Protein AF-A0A7J4GE39-F1 (afdb_monomer)

Radius of gyration: 19.34 Å; Cα contacts (8 Å, |Δi|>4): 29; chains: 1; bounding box: 30×18×70 Å

pLDDT: mean 72.91, std 15.58, range [44.09, 91.5]

Foldseek 3Di:
DDQVPPDLVVLLVVCVVVVHDSDDDSVVSRVVCCCVVVPPPDDDDDDDDDDDPPDDDPDDDDDDPDD

Sequence (67 aa):
MDYDDLTVAELKDLLRAASLPVSGKKAELIVRLTEAGDDSPAEEAAEADLDEAIDDVDADIDEAVGS

Solvent-accessible surface area (backbone atoms only — not comparable to full-atom values): 4790 Å² total; per-residue (Å²): 131,81,56,84,83,53,51,68,67,56,46,34,50,54,26,51,75,67,74,41,80,69,76,76,53,64,68,56,44,35,50,52,53,44,57,69,71,59,67,71,89,76,82,88,78,87,80,83,87,85,80,86,87,87,77,90,90,87,75,87,85,93,81,82,94,80,132

Nearest PDB structures (foldseek):
  4uzw-assembly1_A  TM=7.725E-01  e=4.044E-02  Saccharomyces cerevisiae
  2do1-assembly1_A  TM=7.753E-01  e=7.911E-02  Homo sapiens
  2kw9-assembly1_A  TM=7.215E-01  e=4.946E-02  Homo sapiens
  2do5-assembly1_A  TM=8.347E-01  e=2.266E+00  Homo sapiens

Secondary structure (DSSP, 8-state):
--GGGS-HHHHHHHHHHTT----S-HHHHHHHHHHHHS-----------------SSS---------

Structure (mmCIF, N/CA/C/O backbone):
data_AF-A0A7J4GE39-F1
#
_entry.id   AF-A0A7J4GE39-F1
#
loop_
_atom_site.group_PDB
_atom_site.id
_atom_site.type_symbol
_atom_site.label_atom_id
_atom_site.label_alt_id
_atom_site.label_comp_id
_atom_site.label_asym_id
_atom_site.label_entity_id
_atom_site.label_seq_id
_atom_site.pdbx_PDB_ins_code
_atom_site.Cartn_x
_atom_site.Cartn_y
_atom_site.Cartn_z
_atom_site.occupancy
_atom_site.B_iso_or_equiv
_atom_site.auth_seq_id
_atom_site.auth_comp_id
_atom_site.auth_asym_id
_atom_site.auth_atom_id
_atom_site.pdbx_PDB_model_num
ATOM 1 N N . MET A 1 1 ? 12.101 -4.210 7.785 1.00 63.47 1 MET A N 1
ATOM 2 C CA . MET A 1 1 ? 12.214 -4.394 6.323 1.00 63.47 1 MET A CA 1
ATOM 3 C C . MET A 1 1 ? 12.093 -3.005 5.722 1.00 63.47 1 MET A C 1
ATOM 5 O O . MET A 1 1 ? 11.091 -2.359 5.992 1.00 63.47 1 MET A O 1
ATOM 9 N N . ASP A 1 2 ? 13.109 -2.509 5.017 1.00 78.50 2 ASP A N 1
ATOM 10 C CA . ASP A 1 2 ? 13.107 -1.135 4.496 1.00 78.50 2 ASP A CA 1
ATOM 11 C C . ASP A 1 2 ? 12.484 -1.105 3.097 1.00 78.50 2 ASP A C 1
ATOM 13 O O . ASP A 1 2 ? 13.124 -1.389 2.088 1.00 78.50 2 ASP A O 1
ATOM 17 N N . TYR A 1 3 ? 11.190 -0.802 3.037 1.00 86.00 3 TYR A N 1
ATOM 18 C CA . TYR A 1 3 ? 10.448 -0.692 1.778 1.00 86.00 3 TYR A CA 1
ATOM 19 C C . TYR A 1 3 ? 10.702 0.645 1.049 1.00 86.00 3 TYR A C 1
ATOM 21 O O . TYR A 1 3 ? 10.283 0.823 -0.095 1.00 86.00 3 TYR A O 1
ATOM 29 N N . ASP A 1 4 ? 11.402 1.590 1.682 1.00 85.69 4 ASP A N 1
ATOM 30 C CA . ASP A 1 4 ? 11.728 2.902 1.108 1.00 85.69 4 ASP A CA 1
ATOM 31 C C . ASP A 1 4 ? 12.675 2.819 -0.100 1.00 85.69 4 ASP A C 1
ATOM 33 O O . ASP A 1 4 ? 12.566 3.625 -1.030 1.00 85.69 4 ASP A O 1
ATOM 37 N N . ASP A 1 5 ? 13.534 1.801 -0.151 1.00 87.56 5 ASP A N 1
ATOM 38 C CA . ASP A 1 5 ? 14.447 1.551 -1.272 1.00 87.56 5 ASP A CA 1
ATOM 39 C C . ASP A 1 5 ? 13.764 0.901 -2.485 1.00 87.56 5 ASP A C 1
ATOM 41 O O . ASP A 1 5 ? 14.300 0.936 -3.594 1.00 87.56 5 ASP A O 1
ATOM 45 N N . LEU A 1 6 ? 12.557 0.353 -2.312 1.00 88.25 6 LEU A N 1
ATOM 46 C CA . LEU A 1 6 ? 11.815 -0.277 -3.399 1.00 88.25 6 LEU A CA 1
ATOM 47 C C . LEU A 1 6 ? 11.123 0.756 -4.289 1.00 88.25 6 LEU A C 1
ATOM 49 O O . LEU A 1 6 ? 10.731 1.861 -3.881 1.00 88.25 6 LEU A O 1
ATOM 53 N N . THR A 1 7 ? 10.932 0.382 -5.548 1.00 89.81 7 THR A N 1
ATOM 54 C CA . THR A 1 7 ? 10.165 1.194 -6.488 1.00 89.81 7 THR A CA 1
ATOM 55 C C . THR A 1 7 ? 8.666 1.086 -6.217 1.00 89.81 7 THR A C 1
ATOM 57 O O . THR A 1 7 ? 8.169 0.107 -5.668 1.00 89.81 7 THR A O 1
ATOM 60 N N . VAL A 1 8 ? 7.894 2.083 -6.663 1.00 88.19 8 VAL A N 1
ATOM 61 C CA . VAL A 1 8 ? 6.422 2.036 -6.575 1.00 88.19 8 VAL A CA 1
ATOM 62 C C . VAL A 1 8 ? 5.858 0.790 -7.268 1.00 88.19 8 VAL A C 1
ATOM 64 O O . VAL A 1 8 ? 4.835 0.277 -6.836 1.00 88.19 8 VAL A O 1
ATOM 67 N N . ALA A 1 9 ? 6.511 0.294 -8.323 1.00 89.81 9 ALA A N 1
ATOM 68 C CA . ALA A 1 9 ? 6.101 -0.930 -9.002 1.00 89.81 9 ALA A CA 1
ATOM 69 C C . ALA A 1 9 ? 6.261 -2.163 -8.099 1.00 89.81 9 ALA A C 1
ATOM 71 O O . ALA A 1 9 ? 5.304 -2.912 -7.938 1.00 89.81 9 ALA A O 1
ATOM 72 N N . GLU A 1 10 ? 7.419 -2.322 -7.457 1.00 90.62 10 GLU A N 1
ATOM 73 C CA . GLU A 1 10 ? 7.691 -3.436 -6.537 1.00 90.62 10 GLU A CA 1
ATOM 74 C C . GLU A 1 10 ? 6.792 -3.388 -5.298 1.00 90.62 10 GLU A C 1
ATOM 76 O O . GLU A 1 10 ? 6.216 -4.400 -4.912 1.00 90.62 10 GLU A O 1
ATOM 81 N N . LEU A 1 11 ? 6.585 -2.200 -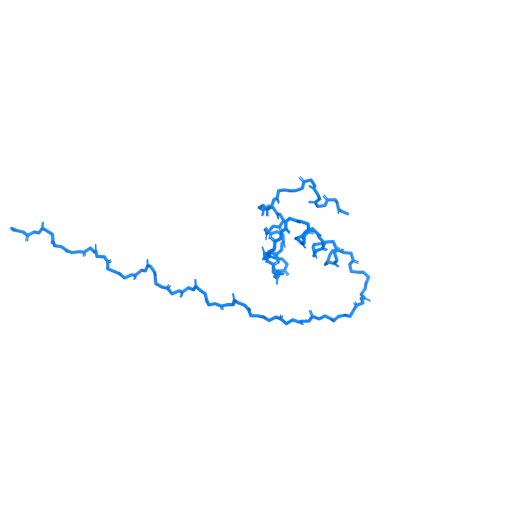4.721 1.00 90.75 11 LEU A N 1
ATOM 82 C CA . LEU A 1 11 ? 5.668 -2.019 -3.592 1.00 90.75 11 LEU A CA 1
ATOM 83 C C . LEU A 1 11 ? 4.233 -2.412 -3.956 1.00 90.75 11 LEU A C 1
ATOM 85 O O . LEU A 1 11 ? 3.532 -3.040 -3.166 1.00 90.75 11 LEU A O 1
ATOM 89 N N . LYS A 1 12 ? 3.788 -2.064 -5.167 1.00 89.44 12 LYS A N 1
ATOM 90 C CA . LYS A 1 12 ? 2.465 -2.460 -5.658 1.00 89.44 12 LYS A CA 1
ATOM 91 C C . LYS A 1 12 ? 2.367 -3.961 -5.899 1.00 89.44 12 LYS A C 1
ATOM 93 O O . LYS A 1 12 ? 1.309 -4.529 -5.654 1.00 89.44 12 LYS A O 1
ATOM 98 N N . ASP A 1 13 ? 3.430 -4.592 -6.380 1.00 91.50 13 ASP A N 1
ATOM 99 C CA . ASP A 1 13 ? 3.453 -6.037 -6.601 1.00 91.50 13 ASP A CA 1
ATOM 100 C C . ASP A 1 13 ? 3.322 -6.801 -5.277 1.00 91.50 13 ASP A C 1
ATOM 102 O O . ASP A 1 13 ? 2.458 -7.664 -5.144 1.00 91.50 13 ASP A O 1
ATOM 106 N N . LEU A 1 14 ? 4.070 -6.379 -4.252 1.00 88.69 14 LEU A N 1
ATOM 107 C CA . LEU A 1 14 ? 3.977 -6.940 -2.902 1.00 88.69 14 LEU A CA 1
ATOM 108 C C . LEU A 1 14 ? 2.584 -6.752 -2.289 1.00 88.69 14 LEU A C 1
ATOM 110 O O . LEU A 1 14 ? 2.027 -7.687 -1.719 1.00 88.69 14 LEU A O 1
ATOM 114 N N . LEU A 1 15 ? 1.990 -5.567 -2.443 1.00 88.00 15 LEU A N 1
ATOM 115 C CA . LEU A 1 15 ? 0.630 -5.304 -1.971 1.00 88.00 15 LEU A CA 1
ATOM 116 C C . LEU A 1 15 ? -0.411 -6.135 -2.727 1.00 88.00 15 LEU A C 1
ATOM 118 O O . LEU A 1 15 ? -1.314 -6.666 -2.094 1.00 88.00 15 LEU A O 1
ATOM 122 N N . ARG A 1 16 ? -0.266 -6.326 -4.045 1.00 86.81 16 ARG A N 1
ATOM 123 C CA . ARG A 1 16 ? -1.123 -7.238 -4.826 1.00 86.81 16 ARG A CA 1
ATOM 124 C C . ARG A 1 16 ? -0.984 -8.681 -4.367 1.00 86.81 16 ARG A C 1
ATOM 126 O O . ARG A 1 16 ? -1.997 -9.349 -4.194 1.00 86.81 16 ARG A O 1
ATOM 133 N N . ALA A 1 17 ? 0.243 -9.148 -4.146 1.00 87.44 17 ALA A N 1
ATOM 134 C CA . ALA A 1 17 ? 0.511 -10.494 -3.647 1.00 87.44 17 ALA A CA 1
ATOM 135 C C . ALA A 1 17 ? -0.097 -10.716 -2.252 1.00 87.44 17 ALA A C 1
ATOM 137 O O . ALA A 1 17 ? -0.586 -11.803 -1.957 1.00 87.44 17 ALA A O 1
ATOM 138 N N . ALA A 1 18 ? -0.118 -9.670 -1.425 1.00 83.62 18 ALA A N 1
ATOM 139 C CA . ALA A 1 18 ? -0.761 -9.652 -0.117 1.00 83.62 18 ALA A CA 1
ATOM 140 C C . ALA A 1 18 ? -2.261 -9.276 -0.160 1.00 83.62 18 ALA A C 1
ATOM 142 O O . ALA A 1 18 ? -2.880 -9.123 0.889 1.00 83.62 18 ALA A O 1
ATOM 143 N N . SER A 1 19 ? -2.858 -9.130 -1.352 1.00 83.56 19 SER A N 1
ATOM 144 C CA . SER A 1 19 ? -4.260 -8.733 -1.563 1.00 83.56 19 SER A CA 1
ATOM 145 C C . SER A 1 19 ? -4.671 -7.418 -0.870 1.00 83.56 19 SER A C 1
ATOM 147 O O . SER A 1 19 ? -5.833 -7.216 -0.518 1.00 83.56 19 SER A O 1
ATOM 149 N N . LEU A 1 20 ? -3.713 -6.512 -0.685 1.00 84.12 20 LEU A N 1
ATOM 150 C CA . LEU A 1 20 ? -3.863 -5.193 -0.083 1.00 84.12 20 LEU A CA 1
ATOM 151 C C . LEU A 1 20 ? -4.032 -4.110 -1.167 1.00 84.12 20 LEU A C 1
AT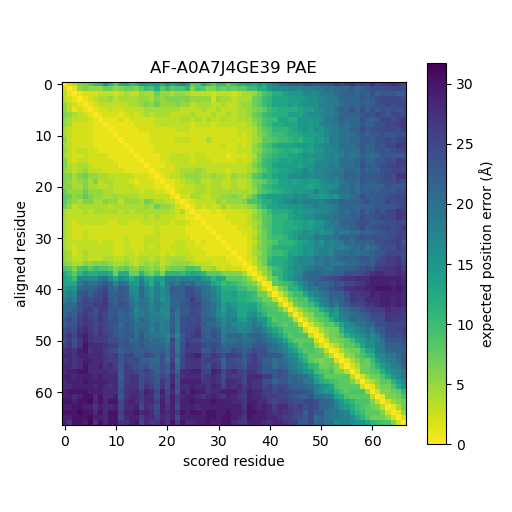OM 153 O O . LEU A 1 20 ? -3.511 -4.240 -2.281 1.00 84.12 20 LEU A O 1
ATOM 157 N N . PRO A 1 21 ? -4.703 -2.987 -0.858 1.00 83.44 21 PRO A N 1
ATOM 158 C CA . PRO A 1 21 ? -4.914 -1.923 -1.829 1.00 83.44 21 PRO A CA 1
ATOM 159 C C . PRO A 1 21 ? -3.591 -1.291 -2.288 1.00 83.44 21 PRO A C 1
ATOM 161 O O . PRO A 1 21 ? -2.820 -0.742 -1.497 1.00 83.44 21 PRO A O 1
ATOM 164 N N . VAL A 1 22 ? -3.376 -1.316 -3.608 1.00 88.12 22 VAL A N 1
ATOM 165 C CA . VAL A 1 22 ? -2.258 -0.660 -4.321 1.00 88.12 22 VAL A CA 1
ATOM 166 C C . VAL A 1 22 ? -2.512 0.809 -4.663 1.00 88.12 22 VAL A C 1
ATOM 168 O O . VAL A 1 22 ? -1.743 1.449 -5.392 1.00 88.12 22 VAL A O 1
ATOM 171 N N . SER A 1 23 ? -3.620 1.330 -4.153 1.00 82.31 23 SER A N 1
ATOM 172 C CA . SER A 1 23 ? -4.083 2.700 -4.296 1.00 82.31 23 SER A CA 1
ATOM 173 C C . SER A 1 23 ? -3.358 3.591 -3.285 1.00 82.31 23 SER A C 1
ATOM 175 O O . SER A 1 23 ? -3.269 3.245 -2.106 1.00 82.31 23 SER A O 1
ATOM 177 N N . GLY A 1 24 ? -2.844 4.739 -3.733 1.00 82.69 24 GLY A N 1
ATOM 178 C CA . GLY A 1 24 ? -2.201 5.729 -2.862 1.00 82.69 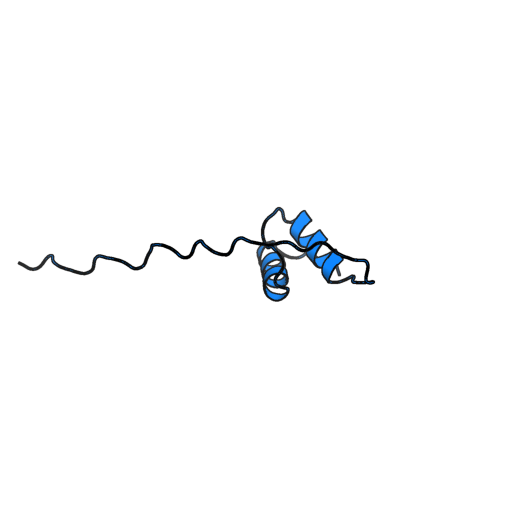24 GLY A CA 1
ATOM 179 C C . GLY A 1 24 ? -0.787 6.128 -3.290 1.00 82.69 24 GLY A C 1
ATOM 180 O O . GLY A 1 24 ? -0.302 5.776 -4.370 1.00 82.69 24 GLY A O 1
ATOM 181 N N . LYS A 1 25 ? -0.129 6.928 -2.445 1.00 88.31 25 LYS A N 1
ATOM 182 C CA . LYS A 1 25 ? 1.252 7.407 -2.655 1.00 88.31 25 LYS A CA 1
ATOM 183 C C . LYS A 1 25 ? 2.265 6.359 -2.193 1.00 88.31 25 LYS A C 1
ATOM 185 O O . LYS A 1 25 ? 1.949 5.542 -1.340 1.00 88.31 25 LYS A O 1
ATOM 190 N N . LYS A 1 26 ? 3.515 6.447 -2.675 1.00 87.56 26 LYS A N 1
ATOM 191 C CA . LYS A 1 26 ? 4.622 5.550 -2.277 1.00 87.56 26 LYS A CA 1
ATOM 192 C C . LYS A 1 26 ? 4.702 5.342 -0.756 1.00 87.56 26 LYS A C 1
ATOM 194 O O . LYS A 1 26 ? 4.777 4.207 -0.313 1.00 87.56 26 LYS A O 1
ATOM 199 N N . ALA A 1 27 ? 4.619 6.428 0.016 1.00 88.56 27 ALA A N 1
ATOM 200 C CA . ALA A 1 27 ? 4.656 6.377 1.477 1.00 88.56 27 ALA A CA 1
ATOM 201 C C . ALA A 1 27 ? 3.523 5.526 2.075 1.00 88.56 27 ALA A C 1
ATOM 203 O O . ALA A 1 27 ? 3.767 4.748 2.985 1.00 88.56 27 ALA A O 1
ATOM 204 N N . GLU A 1 28 ? 2.305 5.612 1.536 1.00 88.19 28 GLU A N 1
ATOM 205 C CA . GLU A 1 28 ? 1.181 4.801 2.021 1.00 88.19 28 GLU A CA 1
ATOM 206 C C . GLU A 1 28 ? 1.332 3.326 1.652 1.00 88.19 28 GLU A C 1
ATOM 208 O O . GLU A 1 28 ? 0.969 2.459 2.441 1.00 88.19 28 GLU A O 1
ATOM 213 N N . LEU A 1 29 ? 1.917 3.030 0.484 1.00 89.88 29 LEU A N 1
ATOM 214 C CA . LEU A 1 29 ? 2.232 1.653 0.098 1.00 89.88 29 LEU A CA 1
ATOM 215 C C . LEU A 1 29 ? 3.267 1.032 1.052 1.00 89.88 29 LEU A C 1
ATOM 217 O O . LEU A 1 29 ? 3.127 -0.124 1.440 1.00 89.88 29 LEU A O 1
ATOM 221 N N . ILE A 1 30 ? 4.279 1.811 1.449 1.00 89.62 30 ILE A N 1
ATOM 222 C CA . ILE A 1 30 ? 5.324 1.404 2.401 1.00 89.62 30 ILE A CA 1
ATOM 223 C C . ILE A 1 30 ? 4.740 1.162 3.787 1.00 89.62 30 ILE A C 1
ATOM 225 O O . ILE A 1 30 ? 4.991 0.110 4.367 1.00 89.62 30 ILE A O 1
ATOM 229 N N . VAL A 1 31 ? 3.960 2.113 4.308 1.00 87.88 31 VAL A N 1
ATOM 230 C CA . VAL A 1 31 ? 3.310 1.994 5.622 1.00 87.88 31 VAL A CA 1
ATOM 231 C C . VAL A 1 31 ? 2.453 0.736 5.653 1.00 87.88 31 VAL A C 1
ATOM 233 O O . VAL A 1 31 ? 2.650 -0.099 6.522 1.00 87.88 31 VAL A O 1
ATOM 236 N N . ARG A 1 32 ? 1.624 0.514 4.628 1.00 87.56 32 ARG A N 1
ATOM 237 C CA . ARG A 1 32 ? 0.770 -0.673 4.535 1.00 87.56 32 ARG A CA 1
ATOM 238 C C . ARG A 1 32 ? 1.552 -1.988 4.492 1.00 87.56 32 ARG A C 1
ATOM 240 O O . ARG A 1 32 ? 1.148 -2.942 5.141 1.00 87.56 32 ARG A O 1
ATOM 247 N N . LEU A 1 33 ? 2.666 -2.051 3.758 1.00 87.19 33 LEU A N 1
ATOM 248 C CA . LEU A 1 33 ? 3.547 -3.232 3.744 1.00 87.19 33 LEU A CA 1
ATOM 249 C C . LEU A 1 33 ? 4.301 -3.431 5.060 1.00 87.19 33 LEU A C 1
ATOM 251 O O . LEU A 1 33 ? 4.612 -4.562 5.430 1.00 87.19 33 LEU A O 1
ATOM 255 N N . THR A 1 34 ? 4.613 -2.337 5.748 1.00 86.25 34 THR A N 1
ATOM 256 C CA . THR A 1 34 ? 5.268 -2.361 7.056 1.00 86.25 34 THR A CA 1
ATOM 257 C C . THR A 1 34 ? 4.296 -2.869 8.100 1.00 86.25 34 THR A C 1
ATOM 259 O O . THR A 1 34 ? 4.612 -3.837 8.768 1.00 86.25 34 THR A O 1
ATOM 262 N N . GLU A 1 35 ? 3.090 -2.315 8.167 1.00 83.50 35 GLU A N 1
ATOM 263 C CA . GLU A 1 35 ? 2.040 -2.758 9.085 1.00 83.50 35 GLU A CA 1
ATOM 264 C C . GLU A 1 35 ? 1.596 -4.199 8.803 1.00 83.50 35 GLU A C 1
ATOM 266 O O . GLU A 1 35 ? 1.437 -4.976 9.735 1.00 83.50 35 GLU A O 1
ATOM 271 N N . ALA A 1 36 ? 1.476 -4.600 7.532 1.00 80.88 36 ALA A N 1
ATOM 272 C CA . ALA A 1 36 ? 1.119 -5.976 7.175 1.00 80.88 36 ALA A CA 1
ATOM 273 C C . ALA A 1 36 ? 2.250 -6.996 7.416 1.00 80.88 36 ALA A C 1
ATOM 275 O O . ALA A 1 36 ? 1.980 -8.179 7.611 1.00 80.88 36 ALA A O 1
ATOM 276 N N . GLY A 1 37 ? 3.517 -6.573 7.343 1.00 72.38 37 GLY A N 1
ATOM 277 C CA . GLY A 1 37 ? 4.686 -7.434 7.558 1.00 72.38 37 GLY A CA 1
ATOM 278 C C . GLY A 1 37 ? 5.203 -7.451 9.000 1.00 72.38 37 GLY A C 1
ATOM 279 O O . GLY A 1 37 ? 5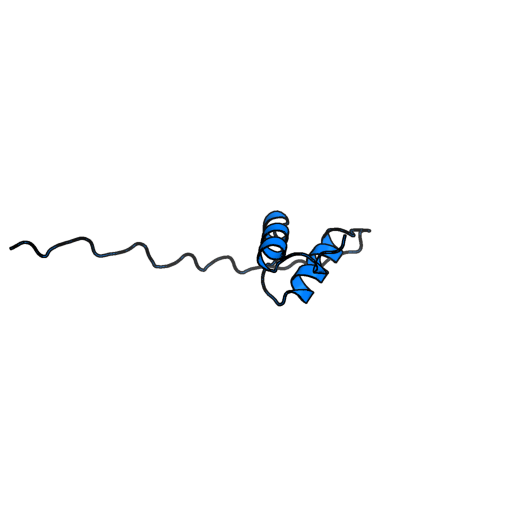.905 -8.388 9.376 1.00 72.38 37 GLY A O 1
ATOM 280 N N . ASP A 1 38 ? 4.863 -6.434 9.792 1.00 64.44 38 ASP A N 1
ATOM 281 C CA . ASP A 1 38 ? 5.234 -6.249 11.202 1.00 64.44 38 ASP A CA 1
ATOM 282 C C . ASP A 1 38 ? 4.067 -6.630 12.134 1.00 64.44 38 ASP A C 1
ATOM 284 O O . ASP A 1 38 ? 3.863 -6.016 13.178 1.00 64.44 38 ASP A O 1
ATOM 288 N N . ASP A 1 39 ? 3.283 -7.646 11.747 1.00 52.41 39 ASP A N 1
ATOM 289 C CA . ASP A 1 39 ? 2.159 -8.185 12.523 1.00 52.41 39 ASP A CA 1
ATOM 290 C C . ASP A 1 39 ? 2.654 -8.798 13.851 1.00 52.41 39 ASP A C 1
ATOM 292 O O . ASP A 1 39 ? 2.893 -9.997 14.003 1.00 52.41 39 ASP A O 1
ATOM 296 N N . SER A 1 40 ? 2.843 -7.932 14.842 1.00 44.09 40 SER A N 1
ATOM 297 C CA . SER A 1 40 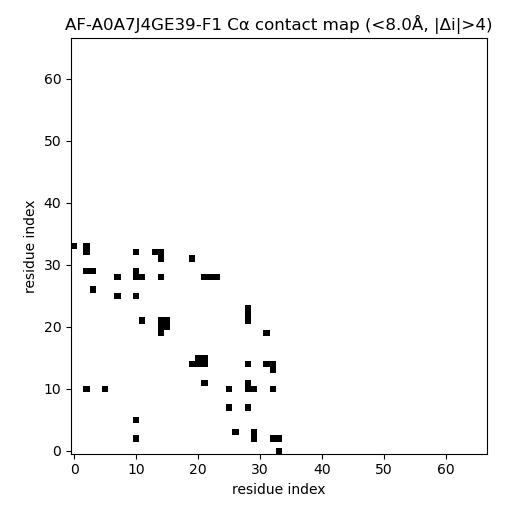? 2.368 -8.193 16.189 1.00 44.09 40 SER A CA 1
ATOM 298 C C . SER A 1 40 ? 0.870 -7.855 16.163 1.00 44.09 40 SER A C 1
ATOM 300 O O . SER A 1 40 ? 0.525 -6.701 15.913 1.00 44.09 40 SER A O 1
ATOM 302 N N . PRO A 1 41 ? -0.025 -8.830 16.382 1.00 50.28 41 PRO A N 1
ATOM 303 C CA . PRO A 1 41 ? -1.428 -8.720 16.007 1.00 50.28 41 PRO A CA 1
ATOM 304 C C . PRO A 1 41 ? -2.117 -7.670 16.875 1.00 50.28 41 PRO A C 1
ATOM 306 O O . PRO A 1 41 ? -2.199 -7.822 18.095 1.00 50.28 41 PRO A O 1
ATOM 309 N N . ALA A 1 42 ? -2.629 -6.615 16.253 1.00 48.50 42 ALA A N 1
ATOM 310 C CA . ALA A 1 42 ? -3.569 -5.699 16.884 1.00 48.50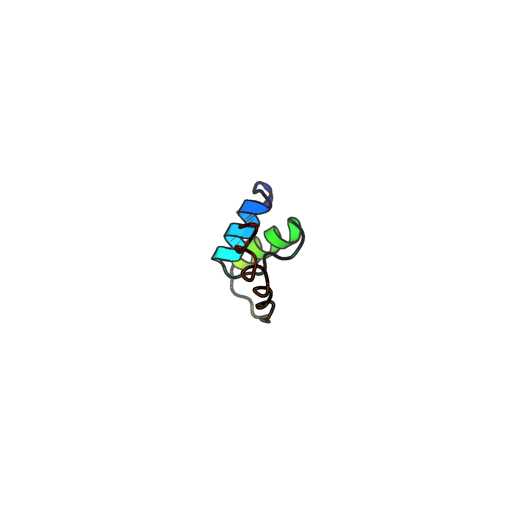 42 ALA A CA 1
ATOM 311 C C . ALA A 1 42 ? -4.595 -5.227 15.847 1.00 48.50 42 ALA A C 1
ATOM 313 O O . ALA A 1 42 ? -4.463 -4.166 15.252 1.00 48.50 42 ALA A O 1
ATOM 314 N N . GLU A 1 43 ? -5.586 -6.098 15.649 1.00 47.03 43 GLU A N 1
ATOM 315 C CA . GLU A 1 43 ? -7.005 -5.799 15.417 1.00 47.03 43 GLU A CA 1
ATOM 316 C C . GLU A 1 43 ? -7.388 -4.720 14.378 1.00 47.03 43 GLU A C 1
ATOM 318 O O . GLU A 1 43 ? -7.344 -3.519 14.619 1.00 47.03 43 GLU A O 1
ATOM 323 N N . GLU A 1 44 ? -7.950 -5.236 13.277 1.00 50.88 44 GLU A N 1
ATOM 324 C CA . GLU A 1 44 ? -9.212 -4.793 12.661 1.00 50.88 44 GLU A CA 1
ATOM 325 C C . GLU A 1 44 ? -9.305 -3.382 12.053 1.00 50.88 44 GLU A C 1
ATOM 327 O O . GLU A 1 44 ? -9.687 -2.411 12.699 1.00 50.88 44 GLU A O 1
ATOM 332 N N . ALA A 1 45 ? -9.188 -3.339 10.719 1.00 49.72 45 ALA A N 1
ATOM 333 C CA . ALA A 1 45 ? -10.255 -2.803 9.870 1.00 49.72 45 ALA A CA 1
ATOM 334 C C . ALA A 1 45 ? -10.166 -3.387 8.446 1.00 49.72 45 ALA A C 1
ATOM 336 O O . ALA A 1 45 ? -9.325 -2.996 7.635 1.00 49.72 45 ALA A O 1
ATOM 337 N N . ALA A 1 46 ? -11.081 -4.315 8.143 1.00 61.19 46 ALA A N 1
ATOM 338 C CA . ALA A 1 46 ? -11.641 -4.457 6.800 1.00 61.19 46 ALA A CA 1
ATOM 339 C C . ALA A 1 46 ? -12.217 -3.086 6.369 1.00 61.19 46 ALA A C 1
ATOM 341 O O . ALA A 1 46 ? -12.529 -2.253 7.213 1.00 61.19 46 ALA A O 1
ATOM 342 N N . GLU A 1 47 ? -12.302 -2.728 5.094 1.00 50.34 47 GLU A N 1
ATOM 343 C CA . GLU A 1 47 ? -13.418 -3.040 4.193 1.00 50.34 47 GLU A CA 1
ATOM 344 C C . GLU A 1 47 ? -13.022 -2.416 2.834 1.00 50.34 47 GLU A C 1
ATOM 346 O O . GLU A 1 47 ? -12.556 -1.281 2.779 1.00 50.34 47 GLU A O 1
ATOM 351 N N . ALA A 1 48 ? -12.904 -3.212 1.773 1.00 46.69 48 ALA A N 1
ATOM 352 C CA . ALA A 1 48 ? -13.954 -3.498 0.794 1.00 46.69 48 ALA A CA 1
ATOM 353 C C . ALA A 1 48 ? -13.889 -2.576 -0.441 1.00 46.69 48 ALA A C 1
ATOM 355 O O . ALA A 1 48 ? -13.865 -1.355 -0.334 1.00 46.69 48 ALA A O 1
ATOM 356 N N . ASP A 1 49 ? -13.930 -3.243 -1.595 1.00 50.56 49 ASP A N 1
ATOM 357 C CA . ASP A 1 49 ? -14.481 -2.769 -2.864 1.00 50.56 49 ASP A CA 1
ATOM 358 C C . ASP A 1 49 ? -13.682 -1.736 -3.678 1.00 50.56 49 ASP A C 1
ATOM 360 O O . ASP A 1 49 ? -13.638 -0.548 -3.377 1.00 50.56 49 ASP A O 1
ATOM 364 N N . L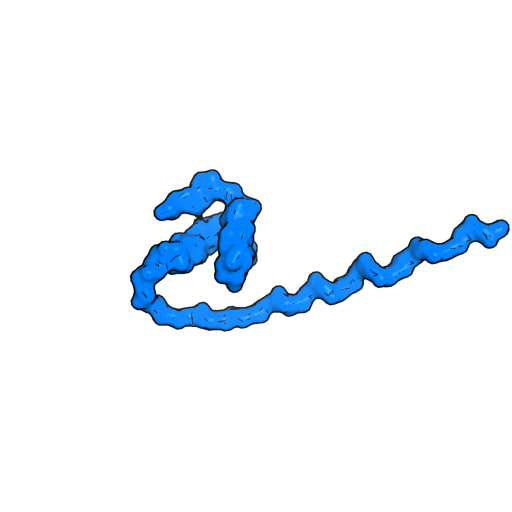EU A 1 50 ? -13.052 -2.234 -4.746 1.00 53.50 50 LEU A N 1
ATOM 365 C CA . LEU A 1 50 ? -13.156 -1.726 -6.122 1.00 53.50 50 LEU A CA 1
ATOM 366 C C . LEU A 1 50 ? -12.689 -2.871 -7.038 1.00 53.50 50 LEU A C 1
ATOM 368 O O . LEU A 1 50 ? -11.663 -2.801 -7.718 1.00 53.50 50 LEU A O 1
ATOM 372 N N . ASP A 1 51 ? -13.434 -3.975 -6.948 1.00 55.34 51 ASP A N 1
ATOM 373 C CA . ASP A 1 51 ? -13.712 -4.811 -8.112 1.00 55.34 51 ASP A CA 1
ATOM 374 C C . ASP A 1 51 ? -14.583 -3.952 -9.058 1.00 55.34 51 ASP A C 1
ATOM 376 O O . ASP A 1 51 ? -15.300 -3.072 -8.587 1.00 55.34 51 ASP A O 1
ATOM 380 N N . GLU A 1 52 ? -14.505 -4.174 -10.370 1.00 57.03 52 GLU A N 1
ATOM 381 C CA . GLU A 1 52 ? -15.315 -3.504 -11.411 1.00 57.03 52 GLU A CA 1
ATOM 382 C C . GLU A 1 52 ? -14.725 -2.248 -12.092 1.00 57.03 52 GLU A C 1
ATOM 384 O O . GLU A 1 52 ? -15.255 -1.139 -12.064 1.00 57.03 52 GLU A O 1
ATOM 389 N N . ALA A 1 53 ? -13.639 -2.466 -12.837 1.00 56.00 53 ALA A N 1
ATOM 390 C CA . ALA A 1 53 ? -13.438 -1.794 -14.126 1.00 56.00 53 ALA A CA 1
ATOM 391 C C . ALA A 1 53 ? -12.811 -2.780 -15.127 1.00 56.00 53 ALA A C 1
ATOM 393 O O . ALA A 1 53 ? -11.716 -2.567 -15.648 1.00 56.00 53 ALA A O 1
ATOM 394 N N . ILE A 1 54 ? -13.498 -3.905 -15.335 1.00 59.75 54 ILE A N 1
ATOM 395 C CA . ILE A 1 54 ? -13.326 -4.754 -16.516 1.00 59.75 54 ILE A CA 1
ATOM 396 C C . ILE A 1 54 ? -14.620 -4.618 -17.320 1.00 59.75 54 ILE A C 1
ATOM 398 O O . ILE A 1 54 ? -15.463 -5.503 -17.302 1.00 59.75 54 ILE A O 1
ATOM 402 N N . ASP A 1 55 ? -14.808 -3.471 -17.961 1.00 57.69 55 ASP A N 1
ATOM 403 C CA . ASP A 1 55 ? -15.875 -3.294 -18.940 1.00 57.69 55 ASP A CA 1
ATOM 404 C C . ASP A 1 55 ? -15.31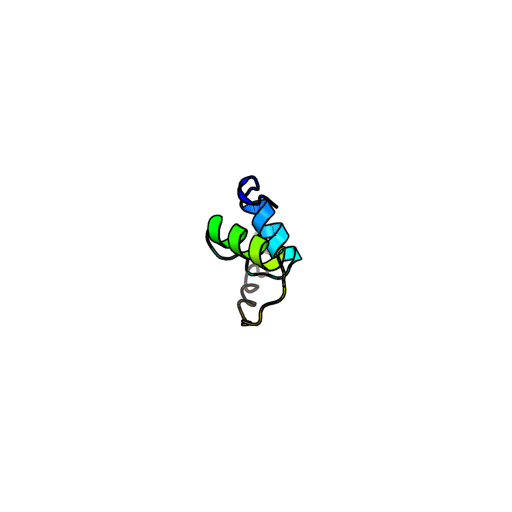8 -2.429 -20.078 1.00 57.69 55 ASP A C 1
ATOM 406 O O . ASP A 1 55 ? -14.824 -1.323 -19.848 1.00 57.69 55 ASP A O 1
ATOM 410 N N . ASP A 1 56 ? -15.370 -2.987 -21.290 1.00 62.50 56 ASP A N 1
ATOM 411 C CA . ASP A 1 56 ? -15.296 -2.283 -22.577 1.00 62.50 56 ASP A CA 1
ATOM 412 C C . ASP A 1 56 ? -13.922 -1.976 -23.236 1.00 62.50 56 ASP A C 1
ATOM 414 O O . ASP A 1 56 ? -13.564 -0.823 -23.474 1.00 62.50 56 ASP A O 1
ATOM 418 N N . VAL A 1 57 ? -13.170 -3.010 -23.663 1.00 59.53 57 VAL A N 1
ATOM 419 C CA . VAL A 1 57 ? -12.334 -2.890 -24.890 1.00 59.53 57 VAL A CA 1
ATOM 420 C C . VAL A 1 57 ? -12.138 -4.212 -25.655 1.00 59.53 57 VAL A C 1
ATOM 422 O O . VAL A 1 57 ? -11.062 -4.488 -26.170 1.00 59.53 57 VAL A O 1
ATOM 425 N N . ASP A 1 58 ? -13.169 -5.054 -25.759 1.00 59.50 58 ASP A N 1
ATOM 426 C CA . ASP A 1 58 ? -13.122 -6.199 -26.692 1.00 59.50 58 ASP A CA 1
ATOM 427 C C . ASP A 1 58 ? -14.444 -6.368 -27.457 1.00 59.50 58 ASP A C 1
ATOM 429 O O . ASP A 1 58 ? -15.083 -7.417 -27.443 1.00 59.50 58 ASP A O 1
ATOM 433 N N . ALA A 1 59 ? -14.878 -5.291 -28.118 1.00 61.56 59 ALA A N 1
ATOM 434 C CA . ALA A 1 59 ? -15.945 -5.343 -29.111 1.00 61.56 59 ALA A CA 1
ATOM 435 C C . ALA A 1 59 ? -15.673 -4.354 -30.260 1.00 61.56 59 ALA A C 1
ATOM 437 O O . ALA A 1 59 ? -15.633 -3.145 -30.047 1.00 61.56 59 ALA A O 1
ATOM 438 N N . ASP A 1 60 ? -15.517 -4.922 -31.464 1.00 57.34 60 ASP A N 1
ATOM 439 C CA . ASP A 1 60 ? -15.603 -4.294 -32.793 1.00 57.34 60 ASP A CA 1
ATOM 440 C C . ASP A 1 60 ? -14.462 -3.307 -33.159 1.00 57.34 60 ASP A C 1
ATOM 442 O O . ASP A 1 60 ? -14.213 -2.307 -32.501 1.00 57.34 60 ASP A O 1
ATOM 446 N N . ILE A 1 61 ? -13.704 -3.460 -34.252 1.00 66.00 61 ILE A N 1
ATOM 447 C CA . ILE A 1 61 ? -14.145 -3.692 -35.633 1.00 66.00 61 ILE A CA 1
ATOM 448 C C . ILE A 1 61 ? -12.995 -4.362 -36.419 1.00 66.00 61 ILE A C 1
ATOM 450 O O . ILE A 1 61 ? -12.014 -3.708 -36.7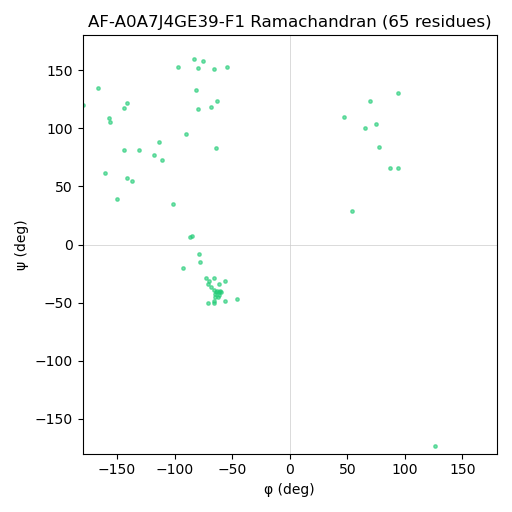74 1.00 66.00 61 ILE A O 1
ATOM 454 N N . ASP A 1 62 ? -13.148 -5.646 -36.745 1.00 65.75 62 ASP A N 1
ATOM 455 C CA . ASP A 1 62 ? -12.561 -6.267 -37.940 1.00 65.75 62 ASP A CA 1
ATOM 456 C C . ASP A 1 62 ? -13.729 -6.647 -38.854 1.00 65.75 62 ASP A C 1
ATOM 458 O O . ASP A 1 62 ? -14.273 -7.735 -38.734 1.00 65.75 62 ASP A O 1
ATOM 462 N N . GLU A 1 63 ? -14.178 -5.734 -39.723 1.00 68.69 63 GLU A N 1
ATOM 463 C CA . GLU A 1 63 ? -14.790 -6.135 -40.994 1.00 68.69 63 GLU A CA 1
ATOM 464 C C . GLU A 1 63 ? -14.940 -4.965 -41.985 1.00 68.69 63 GLU A C 1
ATOM 466 O O . GLU A 1 63 ? -15.456 -3.898 -41.662 1.00 68.69 63 GLU A O 1
ATOM 471 N N . ALA A 1 64 ? -14.560 -5.247 -43.234 1.00 61.88 64 ALA A N 1
ATOM 472 C CA . ALA A 1 64 ? -14.987 -4.601 -44.477 1.00 61.88 64 ALA A CA 1
ATOM 473 C C . ALA A 1 64 ? -14.400 -3.223 -44.869 1.00 61.88 64 ALA A C 1
ATOM 475 O O . ALA A 1 64 ? -15.071 -2.194 -44.860 1.00 61.88 64 ALA A O 1
ATOM 476 N N . VAL A 1 65 ? -13.219 -3.249 -45.504 1.00 65.38 65 VAL A N 1
ATOM 477 C CA . VAL A 1 65 ? -13.067 -2.538 -46.790 1.00 65.38 65 VAL A CA 1
ATOM 478 C C . VAL A 1 65 ? -12.723 -3.545 -47.886 1.00 65.38 65 VAL A C 1
ATOM 480 O O . VAL A 1 65 ? -11.583 -3.734 -48.299 1.00 65.38 65 VAL A O 1
ATOM 483 N N . GLY A 1 66 ? -13.756 -4.266 -48.310 1.00 70.25 66 GLY A N 1
ATOM 484 C CA . GLY A 1 66 ? -13.710 -5.198 -49.426 1.00 70.25 66 GLY A CA 1
ATOM 485 C C . GLY A 1 66 ? -14.881 -4.946 -50.363 1.00 70.25 66 GLY A C 1
ATOM 486 O O . GLY A 1 66 ? -15.900 -5.616 -50.242 1.00 70.25 66 GLY A O 1
ATOM 487 N N . SER A 1 67 ? -14.746 -3.953 -51.246 1.00 55.06 67 SER A N 1
ATOM 488 C CA . SER A 1 67 ? -14.936 -4.042 -52.706 1.00 55.06 67 SER A CA 1
ATOM 489 C C . SER A 1 67 ? -15.106 -2.665 -53.343 1.00 55.06 67 SER A C 1
ATOM 491 O O . SER A 1 67 ? -15.639 -1.749 -52.683 1.00 55.06 67 SER A O 1
#

Mean predicted aligned error: 14.3 Å